Protein AF-A0A7Z9JF47-F1 (afdb_monomer)

Radius of gyration: 18.9 Å; Cα contacts (8 Å, |Δi|>4): 91; chains: 1; bounding box: 39×47×55 Å

Mean predicted aligned error: 9.76 Å

Solvent-accessible surfac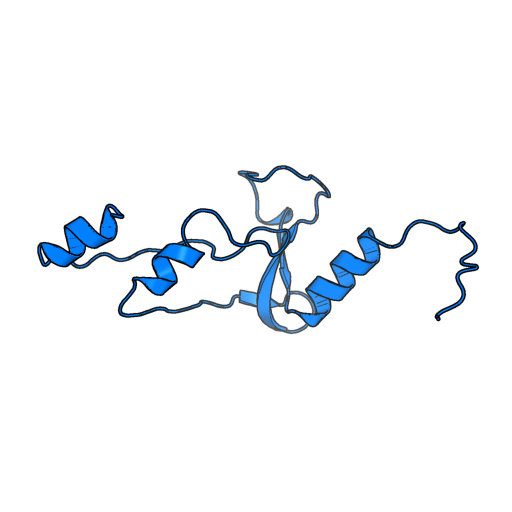e area (backbone atoms only — not comparable to full-atom values): 7005 Å² total; per-residue (Å²): 134,56,73,65,56,61,41,43,77,70,74,42,90,80,86,87,87,80,59,54,49,41,59,84,72,41,75,26,83,64,46,58,61,52,57,78,73,49,95,76,85,85,87,84,64,48,60,10,80,89,75,67,46,72,8,82,39,51,38,63,70,77,78,72,85,71,92,78,77,92,74,67,75,88,41,50,42,41,21,25,72,70,57,44,51,49,55,53,46,68,71,65,57,74,84,81,90,77,90,87,85,77,86,84,130

Structure (mmCIF, N/CA/C/O backbone):
data_AF-A0A7Z9JF47-F1
#
_entry.id   AF-A0A7Z9JF47-F1
#
loop_
_atom_site.group_PDB
_atom_site.id
_atom_site.type_symbol
_atom_site.label_atom_id
_atom_site.label_alt_id
_atom_site.label_comp_id
_atom_site.label_asym_id
_atom_site.label_entity_id
_atom_site.label_s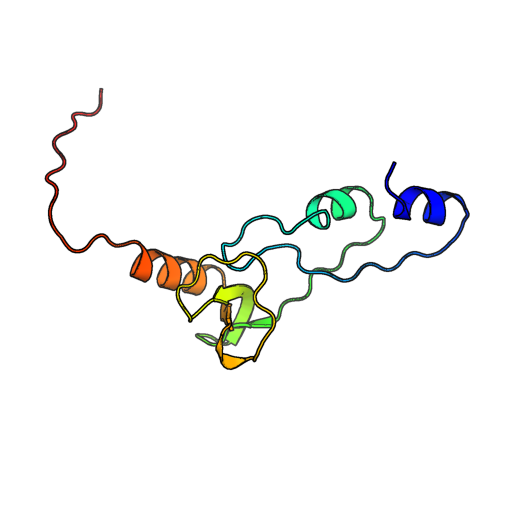eq_id
_atom_site.pdbx_PDB_ins_code
_atom_site.Cartn_x
_atom_site.Cartn_y
_atom_site.Cartn_z
_atom_site.occupancy
_atom_site.B_iso_or_equiv
_atom_site.auth_seq_id
_atom_site.auth_comp_id
_atom_site.auth_asym_id
_atom_site.auth_atom_id
_atom_site.pdbx_PDB_model_num
ATOM 1 N N . PRO A 1 1 ? -21.516 8.312 4.015 1.00 63.53 1 PRO A N 1
ATOM 2 C CA . PRO A 1 1 ? -20.824 7.761 5.203 1.00 63.53 1 PRO A CA 1
ATOM 3 C C . PRO A 1 1 ? -20.330 6.332 4.951 1.00 63.53 1 PRO A C 1
ATOM 5 O O . PRO A 1 1 ? -21.144 5.453 4.639 1.00 63.53 1 PRO A O 1
ATOM 8 N N . HIS A 1 2 ? -19.017 6.110 5.060 1.00 85.19 2 HIS A N 1
ATOM 9 C CA . HIS A 1 2 ? -18.427 4.790 4.857 1.00 85.19 2 HIS A CA 1
ATOM 10 C C . HIS A 1 2 ? -18.955 3.817 5.913 1.00 85.19 2 HIS A C 1
ATOM 12 O O . HIS A 1 2 ? -19.379 4.204 7.006 1.00 85.19 2 HIS A O 1
ATOM 18 N N . ILE A 1 3 ? -18.993 2.524 5.582 1.00 92.38 3 ILE A N 1
ATOM 19 C CA . ILE A 1 3 ? -19.414 1.514 6.560 1.00 92.38 3 ILE A CA 1
ATOM 20 C C . ILE A 1 3 ? -18.475 1.484 7.770 1.00 92.38 3 ILE A C 1
ATOM 22 O O . ILE A 1 3 ? -18.936 1.258 8.885 1.00 92.38 3 ILE A O 1
ATOM 26 N N . VAL A 1 4 ? -17.196 1.788 7.547 1.00 93.88 4 VAL A N 1
ATOM 27 C CA . VAL A 1 4 ? -16.170 1.833 8.589 1.00 93.88 4 VAL A CA 1
ATOM 28 C C . VAL A 1 4 ? -16.457 2.942 9.599 1.00 93.88 4 VAL A C 1
ATOM 30 O O . VAL A 1 4 ? -16.462 2.654 10.789 1.00 93.88 4 VAL A O 1
ATOM 33 N N . ASP A 1 5 ? -16.870 4.133 9.148 1.00 94.06 5 ASP A N 1
ATOM 34 C CA . ASP A 1 5 ? -17.241 5.243 10.037 1.00 94.06 5 ASP A CA 1
ATOM 35 C C . ASP A 1 5 ? -18.423 4.861 10.929 1.00 94.06 5 ASP A C 1
ATOM 37 O O . ASP A 1 5 ? -18.454 5.15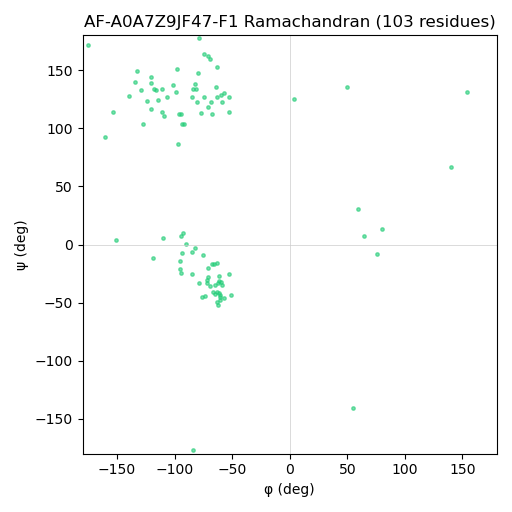4 12.121 1.00 94.06 5 ASP A O 1
ATOM 41 N N . ARG A 1 6 ? -19.422 4.168 10.366 1.00 95.88 6 ARG A N 1
ATOM 42 C CA . ARG A 1 6 ? -20.592 3.729 11.142 1.00 95.88 6 ARG A CA 1
ATOM 43 C C . ARG A 1 6 ? -20.223 2.721 12.225 1.00 95.88 6 ARG A C 1
ATOM 45 O O . ARG A 1 6 ? -20.876 2.708 13.264 1.00 95.88 6 ARG A O 1
ATOM 52 N N . LEU A 1 7 ? -19.245 1.856 11.967 1.00 96.00 7 LEU A N 1
ATOM 53 C CA . LEU A 1 7 ? -18.769 0.862 12.928 1.00 96.00 7 LEU A CA 1
ATOM 54 C C . LEU A 1 7 ? -17.882 1.513 13.996 1.00 96.00 7 LEU A C 1
ATOM 56 O O . LEU A 1 7 ? -18.113 1.286 15.183 1.00 96.00 7 LEU A O 1
ATOM 60 N N . ALA A 1 8 ? -16.959 2.385 13.591 1.00 95.31 8 ALA A N 1
ATOM 61 C CA . ALA A 1 8 ? -16.094 3.133 14.500 1.00 95.31 8 ALA A CA 1
ATOM 62 C C . ALA A 1 8 ? -16.912 4.018 15.456 1.00 95.31 8 ALA A C 1
ATOM 64 O O . ALA A 1 8 ? -16.738 3.943 16.670 1.00 95.31 8 ALA A O 1
ATOM 65 N N . ASN A 1 9 ? -17.919 4.736 14.942 1.00 95.88 9 ASN A N 1
ATOM 66 C CA . ASN A 1 9 ? -18.839 5.547 15.754 1.00 95.88 9 ASN A CA 1
ATOM 67 C C . ASN A 1 9 ? -19.681 4.726 16.748 1.00 95.88 9 ASN A C 1
ATOM 69 O O . ASN A 1 9 ? -20.277 5.290 17.663 1.00 95.88 9 ASN A O 1
ATOM 73 N N . ARG A 1 10 ? -19.758 3.399 16.583 1.00 97.31 10 ARG A N 1
ATOM 74 C CA . ARG A 1 10 ? -20.406 2.474 17.530 1.00 97.31 10 ARG A CA 1
ATOM 75 C C . ARG A 1 10 ? -19.421 1.859 18.533 1.00 97.31 10 ARG A C 1
ATOM 77 O O . ARG A 1 10 ? -19.807 0.957 19.269 1.00 97.31 10 ARG A O 1
ATOM 84 N N . GLY A 1 11 ? -18.171 2.320 18.557 1.00 96.38 11 GLY A N 1
ATOM 85 C CA . GLY A 1 11 ? -17.116 1.813 19.435 1.00 96.38 11 GLY A CA 1
ATOM 86 C C . GLY A 1 11 ? -16.451 0.523 18.948 1.00 96.38 11 GLY A C 1
ATOM 87 O O . GLY A 1 11 ? -15.743 -0.119 19.719 1.00 96.38 11 GLY A O 1
ATOM 88 N N . VAL A 1 12 ? -16.669 0.114 17.692 1.00 97.69 12 VAL A N 1
ATOM 89 C CA . VAL A 1 12 ? -16.010 -1.067 17.116 1.00 97.69 12 VAL A CA 1
ATOM 90 C C . VAL A 1 12 ? -14.643 -0.671 16.568 1.00 97.69 12 VAL A C 1
ATOM 92 O O . VAL A 1 12 ? -14.547 0.219 15.727 1.00 97.69 12 VAL A O 1
ATOM 95 N N . THR A 1 13 ? -13.587 -1.372 16.981 1.00 96.69 13 THR A N 1
ATOM 96 C CA . THR A 1 13 ? -12.264 -1.235 16.359 1.00 96.69 13 THR A CA 1
ATOM 97 C C . THR A 1 13 ? -12.278 -1.858 14.964 1.00 96.69 13 THR A C 1
ATOM 99 O O . THR A 1 13 ? -12.494 -3.061 14.816 1.00 96.69 13 THR A O 1
ATOM 102 N N . VAL A 1 14 ? -12.036 -1.044 13.937 1.00 95.81 14 VAL A N 1
ATOM 103 C CA . VAL A 1 14 ? -11.982 -1.476 12.535 1.00 95.81 14 VAL A CA 1
ATOM 104 C C . VAL A 1 14 ? -10.530 -1.479 12.068 1.00 95.81 14 VAL A C 1
ATOM 106 O O . VAL A 1 14 ? -9.838 -0.475 12.191 1.00 95.81 14 VAL A O 1
ATOM 109 N N . ILE A 1 15 ? -10.070 -2.601 11.511 1.00 95.31 15 ILE A N 1
ATOM 110 C CA . ILE A 1 15 ? -8.733 -2.727 10.918 1.00 95.31 15 ILE A CA 1
ATOM 111 C C . ILE A 1 15 ? -8.902 -2.964 9.420 1.00 95.31 15 ILE A C 1
ATOM 113 O O . ILE A 1 15 ? -9.589 -3.899 9.008 1.00 95.31 15 ILE A O 1
ATOM 117 N N . LEU A 1 16 ? -8.274 -2.113 8.609 1.00 93.25 16 LEU A N 1
ATOM 118 C CA . LEU A 1 16 ? -8.300 -2.195 7.152 1.00 93.25 16 LEU A CA 1
ATOM 119 C C . LEU A 1 16 ? -6.918 -2.584 6.630 1.00 93.25 16 LEU A C 1
ATOM 121 O O . LEU A 1 16 ? -5.910 -2.011 7.036 1.00 93.25 16 LEU A O 1
ATOM 125 N N . ALA A 1 17 ? -6.884 -3.534 5.700 1.00 93.50 17 ALA A N 1
ATOM 126 C CA . ALA A 1 17 ? -5.690 -3.898 4.951 1.00 93.50 17 ALA A CA 1
ATOM 127 C C . ALA A 1 17 ? -6.029 -3.898 3.460 1.00 93.50 17 ALA A C 1
ATOM 129 O O . ALA A 1 17 ? -7.056 -4.436 3.048 1.00 93.50 17 ALA A O 1
ATOM 130 N N . GLY A 1 18 ? -5.174 -3.282 2.653 1.00 91.44 18 GLY A N 1
ATOM 131 C CA . GLY A 1 18 ? -5.392 -3.160 1.220 1.00 91.44 18 GLY A CA 1
ATOM 132 C C . GLY A 1 18 ? -4.212 -2.506 0.518 1.00 91.44 18 GLY A C 1
ATOM 133 O O . GLY A 1 18 ? -3.280 -2.023 1.161 1.00 91.44 18 GLY A O 1
ATOM 134 N N . LEU A 1 19 ? -4.265 -2.509 -0.811 1.00 91.12 19 LEU A N 1
ATOM 135 C CA . LEU A 1 19 ? -3.326 -1.776 -1.650 1.00 91.12 19 LEU A CA 1
ATOM 136 C C . LEU A 1 19 ? -3.759 -0.313 -1.722 1.00 91.12 19 LEU A C 1
ATOM 138 O O . LEU A 1 19 ? -4.934 -0.027 -1.939 1.00 91.12 19 LEU A O 1
ATOM 142 N N . ASP A 1 20 ? -2.817 0.609 -1.557 1.00 92.00 20 ASP A N 1
ATOM 143 C CA . ASP A 1 20 ? -3.058 2.040 -1.735 1.00 92.00 20 ASP A CA 1
ATOM 144 C C . ASP A 1 20 ? -2.934 2.469 -3.205 1.00 92.00 20 ASP A C 1
ATOM 146 O O . ASP A 1 20 ? -3.562 3.444 -3.621 1.00 92.00 20 ASP A O 1
ATOM 150 N N . MET A 1 21 ? -2.168 1.721 -4.007 1.00 91.62 21 MET A N 1
ATOM 151 C CA . MET A 1 21 ? -1.963 1.962 -5.436 1.00 91.62 21 MET A CA 1
ATOM 152 C C . MET A 1 21 ? -2.121 0.691 -6.285 1.00 91.62 21 MET A C 1
ATOM 154 O O . MET A 1 21 ? -1.799 -0.411 -5.840 1.00 91.62 21 MET A O 1
ATOM 158 N N . ASP A 1 22 ? -2.584 0.859 -7.526 1.00 89.12 22 ASP A N 1
ATOM 159 C CA . ASP A 1 22 ? -2.591 -0.170 -8.569 1.00 89.12 22 ASP A CA 1
ATOM 160 C C . ASP A 1 22 ? -1.198 -0.335 -9.216 1.00 89.12 22 ASP A C 1
ATOM 162 O O . ASP A 1 22 ? -0.243 0.386 -8.907 1.00 89.12 22 ASP A O 1
ATOM 166 N N . SER A 1 23 ? -1.069 -1.277 -10.156 1.00 86.06 23 SER A N 1
ATOM 167 C CA . SER A 1 23 ? 0.197 -1.530 -10.864 1.00 86.06 23 SER A CA 1
ATOM 168 C C . SER A 1 23 ? 0.674 -0.381 -11.753 1.00 86.06 23 SER A C 1
ATOM 170 O O . SER A 1 23 ? 1.847 -0.327 -12.123 1.00 86.06 23 SER A O 1
ATOM 172 N N . SER A 1 24 ? -0.227 0.548 -12.077 1.00 85.56 24 SER A N 1
ATOM 173 C CA . SER A 1 24 ? 0.041 1.776 -12.822 1.00 85.56 24 SER A CA 1
ATOM 174 C C . SER A 1 24 ? 0.341 2.965 -11.900 1.00 85.56 24 SER A C 1
ATOM 176 O O . SER A 1 24 ? 0.457 4.094 -12.382 1.00 85.56 24 SER A O 1
ATOM 178 N N . ALA A 1 25 ? 0.526 2.728 -10.595 1.00 88.44 25 ALA A N 1
ATOM 179 C CA . ALA A 1 25 ? 0.743 3.744 -9.566 1.00 88.44 25 ALA A CA 1
ATOM 180 C C . ALA A 1 25 ? -0.404 4.760 -9.444 1.00 88.44 25 ALA A C 1
ATOM 182 O O . ALA A 1 25 ? -0.179 5.922 -9.096 1.00 88.44 25 ALA A O 1
ATOM 183 N N . ARG A 1 26 ? -1.635 4.334 -9.737 1.00 89.56 26 ARG A N 1
ATOM 184 C CA . ARG A 1 26 ? -2.847 5.123 -9.502 1.00 89.56 26 ARG A CA 1
ATOM 185 C C . ARG A 1 26 ? -3.503 4.692 -8.193 1.00 89.56 26 ARG A C 1
ATOM 187 O O . ARG A 1 26 ? -3.370 3.529 -7.823 1.00 89.56 26 ARG A O 1
ATOM 194 N N . PRO A 1 27 ? -4.222 5.587 -7.502 1.00 92.19 27 PRO A N 1
ATOM 195 C CA . PRO A 1 27 ? -4.895 5.243 -6.254 1.00 92.19 27 PRO A CA 1
ATOM 196 C C . PRO A 1 27 ? -5.866 4.060 -6.442 1.00 92.19 27 PRO A C 1
ATOM 198 O O . PRO A 1 27 ? -6.655 4.055 -7.389 1.00 92.19 27 PRO A O 1
ATOM 201 N N . PHE A 1 28 ? -5.791 3.044 -5.576 1.00 91.00 28 PHE A N 1
ATOM 202 C CA . PHE A 1 28 ? -6.565 1.807 -5.738 1.00 91.00 28 PHE A CA 1
ATOM 203 C C . PHE A 1 28 ? -7.881 1.832 -4.954 1.00 91.00 28 PHE A C 1
ATOM 205 O O . PHE A 1 28 ? -7.905 1.765 -3.723 1.00 91.00 28 PHE A O 1
ATOM 212 N N . GLY A 1 29 ? -8.996 1.870 -5.687 1.00 89.44 29 GLY A N 1
ATOM 213 C CA . GLY A 1 29 ? -10.335 1.777 -5.109 1.00 89.44 29 GLY A CA 1
ATOM 214 C C . GLY A 1 29 ? -10.586 2.831 -4.015 1.00 89.44 29 GLY A C 1
ATOM 215 O O . GLY A 1 29 ? -10.159 3.974 -4.167 1.00 89.44 29 GLY A O 1
ATOM 216 N N . PRO A 1 30 ? -11.277 2.473 -2.915 1.00 92.06 30 PRO A N 1
ATOM 217 C CA . PRO A 1 30 ? -11.607 3.411 -1.841 1.00 92.06 30 PRO A CA 1
ATOM 218 C C . PRO A 1 30 ? -10.494 3.581 -0.795 1.00 92.06 30 PRO A C 1
ATOM 220 O O . PRO A 1 30 ? -10.628 4.415 0.092 1.00 92.06 30 PRO A O 1
ATOM 223 N N . VAL A 1 31 ? -9.407 2.799 -0.846 1.00 92.94 31 VAL A N 1
ATOM 224 C CA . VAL A 1 31 ? -8.362 2.802 0.200 1.00 92.94 31 VAL A CA 1
ATOM 225 C C . VAL A 1 31 ? -7.746 4.192 0.435 1.00 92.94 31 VAL A C 1
ATOM 227 O O . VAL A 1 31 ? -7.660 4.590 1.594 1.00 92.94 31 VAL A O 1
ATOM 230 N N . PRO A 1 32 ? -7.367 4.967 -0.602 1.00 92.88 32 PRO A N 1
ATOM 231 C CA . PRO A 1 32 ? -6.808 6.311 -0.427 1.00 92.88 32 PRO A CA 1
ATOM 232 C C . PRO A 1 32 ? -7.743 7.277 0.308 1.00 92.88 32 PRO A C 1
ATOM 234 O O . PRO A 1 32 ? -7.278 8.118 1.066 1.00 92.88 32 PRO A O 1
ATOM 237 N N . ASP A 1 33 ? -9.049 7.147 0.086 1.00 93.12 33 ASP A N 1
ATOM 238 C CA . ASP A 1 33 ? -10.075 7.964 0.733 1.00 93.12 33 ASP A CA 1
ATOM 239 C C . ASP A 1 33 ? -10.243 7.553 2.204 1.00 93.12 33 ASP A C 1
ATOM 241 O O . ASP A 1 33 ? -10.189 8.382 3.108 1.00 93.12 33 ASP A O 1
ATOM 245 N N . LEU A 1 34 ? -10.287 6.243 2.476 1.00 93.19 34 LEU A N 1
ATOM 246 C CA . LEU A 1 34 ? -10.370 5.696 3.837 1.00 93.19 34 LEU A CA 1
ATOM 247 C C . LEU A 1 34 ? -9.165 6.075 4.714 1.00 93.19 34 LEU A C 1
ATOM 249 O O . LEU A 1 34 ? -9.305 6.182 5.930 1.00 93.19 34 LEU A O 1
ATOM 253 N N . VAL A 1 35 ? -7.995 6.320 4.115 1.00 92.62 35 VAL A N 1
ATOM 254 C CA . VAL A 1 35 ? -6.803 6.822 4.821 1.00 92.62 35 VAL A CA 1
ATOM 255 C C . VAL A 1 35 ? -7.045 8.202 5.443 1.00 92.62 35 VAL A C 1
ATOM 257 O O . VAL A 1 35 ? -6.517 8.467 6.518 1.00 92.62 35 VAL A O 1
ATOM 260 N N . CYS A 1 36 ? -7.862 9.063 4.829 1.00 92.31 36 CYS A N 1
ATOM 261 C CA . CYS A 1 36 ? -8.211 10.372 5.394 1.00 92.31 36 CYS A CA 1
ATOM 262 C C . CYS A 1 36 ? -9.144 10.276 6.610 1.00 92.31 36 CYS A C 1
ATOM 264 O O . CYS A 1 36 ? -9.215 11.219 7.396 1.00 92.31 36 CYS A O 1
ATOM 266 N N . HIS A 1 37 ? -9.845 9.152 6.763 1.00 92.75 37 HIS A N 1
ATOM 267 C CA . HIS A 1 37 ? -10.765 8.894 7.869 1.00 92.75 37 HIS A CA 1
ATOM 268 C C . HIS A 1 37 ? -10.127 8.112 9.026 1.00 92.75 37 HIS A C 1
ATOM 270 O O . HIS A 1 37 ? -10.711 8.050 10.101 1.00 92.75 37 HIS A O 1
ATOM 276 N N . ALA A 1 38 ? -8.959 7.498 8.821 1.00 94.75 38 ALA A N 1
ATOM 277 C CA . ALA A 1 38 ? -8.346 6.596 9.791 1.00 94.75 38 ALA A CA 1
ATOM 278 C C . ALA A 1 38 ? -7.571 7.336 10.895 1.00 94.75 38 ALA A C 1
ATOM 280 O O . ALA A 1 38 ? -6.774 8.230 10.618 1.00 94.75 38 ALA A O 1
ATOM 281 N N . GLU A 1 39 ? -7.709 6.886 12.145 1.00 95.56 39 GLU A N 1
ATOM 282 C CA . GLU A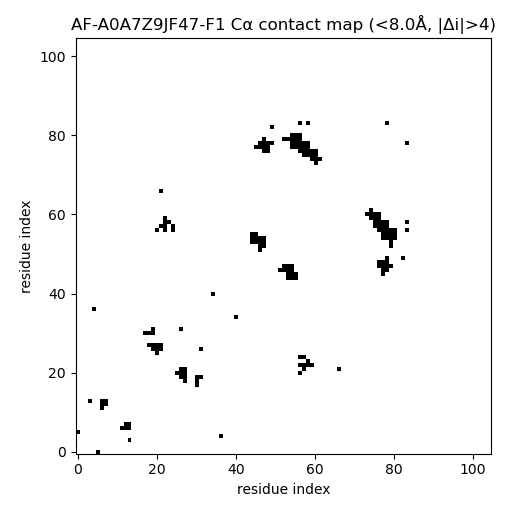 1 39 ? -6.930 7.402 13.279 1.00 95.56 39 GLU A CA 1
ATOM 283 C C . GLU A 1 39 ? -5.454 6.974 13.238 1.00 95.56 39 GLU A C 1
ATOM 285 O O . GLU A 1 39 ? -4.584 7.670 13.762 1.00 95.56 39 GLU A O 1
ATOM 290 N N . LEU A 1 40 ? -5.160 5.820 12.627 1.00 95.81 40 LEU A N 1
ATOM 291 C CA . LEU A 1 40 ? -3.806 5.293 12.476 1.00 95.81 40 LEU A CA 1
ATOM 292 C C . LEU A 1 40 ? -3.614 4.683 11.088 1.00 95.81 40 LEU A C 1
ATOM 294 O O . LEU A 1 40 ? -4.346 3.784 10.678 1.00 95.81 40 LEU A O 1
ATOM 298 N N . VAL A 1 41 ? -2.560 5.120 10.400 1.00 96.50 41 VAL A N 1
ATOM 299 C CA . VAL A 1 41 ? -2.203 4.646 9.060 1.00 96.50 41 VAL A CA 1
ATOM 300 C C . VAL A 1 41 ? -0.777 4.115 9.083 1.00 96.50 41 VAL A C 1
ATOM 302 O O . VAL A 1 41 ? 0.159 4.830 9.432 1.00 96.50 41 VAL A O 1
ATOM 305 N N . THR A 1 42 ? -0.599 2.856 8.681 1.00 95.62 42 THR A N 1
ATOM 306 C CA . THR A 1 42 ? 0.724 2.238 8.517 1.00 95.62 42 THR A CA 1
ATOM 307 C C . THR A 1 42 ? 0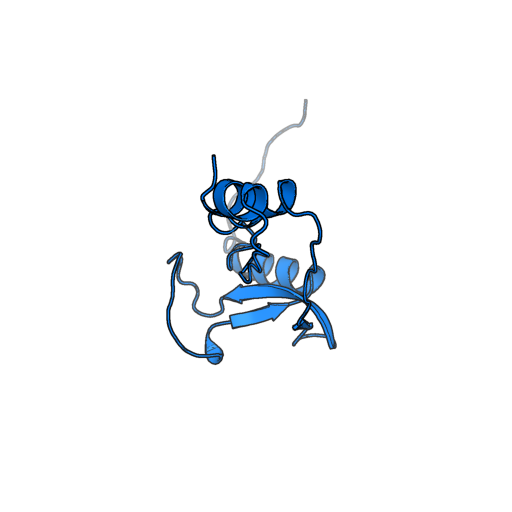.896 1.780 7.077 1.00 95.62 42 THR A C 1
ATOM 309 O O . THR A 1 42 ? 0.179 0.897 6.613 1.00 95.62 42 THR A O 1
ATOM 312 N N . LYS A 1 43 ? 1.870 2.361 6.368 1.00 93.94 43 LYS A N 1
ATOM 313 C CA . LYS A 1 43 ? 2.219 1.953 5.003 1.00 93.94 43 LYS A CA 1
ATOM 314 C C . LYS A 1 43 ? 3.394 0.980 5.023 1.00 93.94 43 LYS A C 1
ATOM 316 O O . LYS A 1 43 ? 4.520 1.352 5.360 1.00 93.94 43 LYS A O 1
ATOM 321 N N . LEU A 1 44 ? 3.124 -0.265 4.648 1.00 93.94 44 LEU A N 1
ATOM 322 C CA . LEU A 1 44 ? 4.140 -1.306 4.547 1.00 93.94 44 LEU A CA 1
ATOM 323 C C . LEU A 1 44 ? 4.925 -1.168 3.240 1.00 93.94 44 LEU A C 1
ATOM 325 O O . LEU A 1 44 ? 4.394 -0.734 2.219 1.00 93.94 44 LEU A O 1
ATOM 329 N N . HIS A 1 45 ? 6.203 -1.532 3.291 1.00 93.81 45 HIS A N 1
ATOM 330 C CA 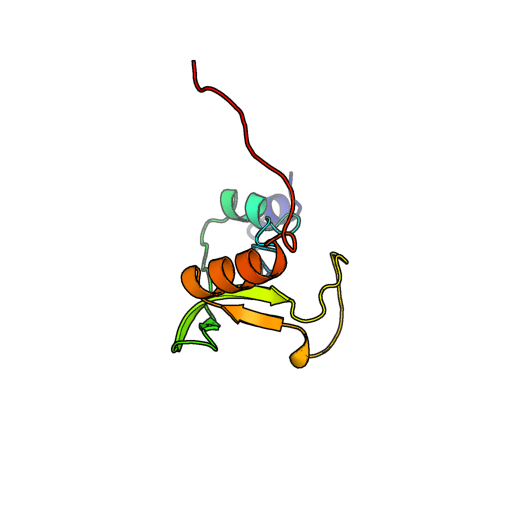. HIS A 1 45 ? 7.109 -1.490 2.150 1.00 93.81 45 HIS A CA 1
ATOM 331 C C . HIS A 1 45 ? 7.649 -2.890 1.889 1.00 93.81 45 HIS A C 1
ATOM 333 O O . HIS A 1 45 ? 8.000 -3.606 2.826 1.00 93.81 45 HIS A O 1
ATOM 339 N N . ALA A 1 46 ? 7.740 -3.255 0.615 1.00 94.19 46 ALA A N 1
ATOM 340 C CA . ALA A 1 46 ? 8.458 -4.450 0.193 1.00 94.19 46 ALA A CA 1
ATOM 341 C C . ALA A 1 46 ? 9.959 -4.142 0.038 1.00 94.19 46 ALA A C 1
ATOM 343 O O . ALA A 1 46 ? 10.414 -3.023 0.285 1.00 94.19 46 ALA A O 1
ATOM 344 N N . VAL A 1 47 ? 10.735 -5.125 -0.410 1.00 95.81 47 VAL A N 1
ATOM 345 C CA . VAL A 1 47 ? 12.141 -4.944 -0.790 1.00 95.81 47 VAL A CA 1
ATOM 346 C C . VAL A 1 47 ? 12.218 -4.809 -2.306 1.00 95.81 47 VAL A C 1
ATOM 348 O O . VAL A 1 47 ? 11.621 -5.601 -3.027 1.00 95.81 47 VAL A O 1
ATOM 351 N N . CYS A 1 48 ? 12.926 -3.795 -2.802 1.00 96.00 48 CYS A N 1
ATOM 352 C CA . CYS A 1 48 ? 13.086 -3.585 -4.234 1.00 96.00 48 CYS A CA 1
ATOM 353 C C . CYS A 1 48 ? 13.943 -4.687 -4.845 1.00 96.00 48 CYS A C 1
ATOM 355 O O . CYS A 1 48 ? 15.111 -4.825 -4.487 1.00 96.00 48 CYS A O 1
ATOM 357 N N . GLU A 1 49 ? 13.396 -5.388 -5.831 1.00 94.62 49 GLU A N 1
ATOM 358 C CA . GLU A 1 49 ? 14.071 -6.512 -6.492 1.00 94.62 49 GLU A CA 1
ATOM 359 C C . GLU A 1 49 ? 15.300 -6.094 -7.317 1.00 94.62 49 GLU A C 1
ATOM 361 O O . GLU A 1 49 ? 16.155 -6.919 -7.608 1.00 94.62 49 GLU A O 1
ATOM 366 N N . GLU A 1 50 ? 15.432 -4.805 -7.645 1.00 94.31 50 GLU A N 1
ATOM 367 C CA . GLU A 1 50 ? 16.552 -4.271 -8.436 1.00 94.31 50 GLU A CA 1
ATOM 368 C C . GLU A 1 50 ? 17.703 -3.727 -7.569 1.00 94.31 50 GLU A C 1
ATOM 370 O O . GLU A 1 50 ? 18.832 -3.605 -8.038 1.00 94.31 50 GLU A O 1
ATOM 375 N N . CYS A 1 51 ? 17.447 -3.322 -6.316 1.00 95.50 51 CYS A N 1
ATOM 376 C CA . CYS A 1 51 ? 18.487 -2.675 -5.498 1.00 95.50 51 CYS A CA 1
ATOM 377 C C . CYS A 1 51 ? 18.388 -2.852 -3.981 1.00 95.50 51 CYS A C 1
ATOM 379 O O . CYS A 1 51 ? 19.139 -2.199 -3.263 1.00 95.50 51 CYS A O 1
ATOM 381 N N . GLY A 1 52 ? 17.437 -3.631 -3.466 1.00 95.06 52 GLY A N 1
ATOM 382 C CA . GLY A 1 52 ? 17.298 -3.909 -2.031 1.00 95.06 52 GLY A CA 1
ATOM 383 C C . GLY A 1 52 ? 16.712 -2.779 -1.170 1.00 95.06 52 GLY A C 1
ATOM 384 O O . GLY A 1 52 ? 16.399 -3.002 -0.006 1.00 95.06 52 GLY A O 1
ATOM 385 N N . ASN A 1 53 ? 16.512 -1.576 -1.716 1.00 95.88 53 ASN A N 1
ATOM 386 C CA . ASN A 1 53 ? 15.877 -0.464 -0.992 1.00 95.88 53 ASN A CA 1
ATOM 387 C C . ASN A 1 53 ? 14.373 -0.710 -0.774 1.00 95.88 53 ASN A C 1
ATOM 389 O O . ASN A 1 53 ? 13.781 -1.481 -1.528 1.00 95.88 53 ASN A O 1
ATOM 393 N N . PRO A 1 54 ? 13.711 -0.001 0.160 1.00 96.25 54 PRO A N 1
ATOM 394 C CA . PRO A 1 54 ? 12.262 -0.083 0.318 1.00 96.25 54 PRO A CA 1
ATOM 395 C C . PRO A 1 54 ? 11.509 0.158 -1.003 1.00 96.25 54 PRO A C 1
ATOM 397 O O . PRO A 1 54 ? 11.719 1.160 -1.697 1.00 96.25 54 PRO A O 1
ATOM 400 N N . ALA A 1 55 ? 10.632 -0.778 -1.353 1.00 95.75 55 ALA A N 1
ATOM 401 C CA . ALA A 1 55 ? 9.788 -0.748 -2.537 1.00 95.75 55 ALA A CA 1
ATOM 402 C C . ALA A 1 55 ? 8.365 -0.315 -2.186 1.00 95.75 55 ALA A C 1
ATOM 404 O O . ALA A 1 55 ? 7.785 -0.765 -1.197 1.00 95.75 55 ALA A O 1
ATOM 405 N N . GLN A 1 56 ? 7.816 0.555 -3.033 1.00 93.75 56 GLN A N 1
ATOM 406 C CA . GLN A 1 56 ? 6.461 1.098 -2.901 1.00 93.75 56 GLN A CA 1
ATOM 407 C C . GLN A 1 56 ? 5.557 0.759 -4.085 1.00 93.75 56 GLN A C 1
ATOM 409 O O . GLN A 1 56 ? 4.362 1.018 -4.013 1.00 93.75 56 GLN A O 1
ATOM 414 N N . TYR A 1 57 ? 6.111 0.240 -5.180 1.00 93.19 57 TYR A N 1
ATOM 415 C CA . TYR A 1 57 ? 5.379 0.036 -6.422 1.00 93.19 57 TYR A CA 1
ATOM 416 C C . TYR A 1 57 ? 5.347 -1.444 -6.774 1.00 93.19 57 TYR A C 1
ATOM 418 O O . TYR A 1 57 ? 6.389 -2.101 -6.761 1.00 93.19 57 TYR A O 1
ATOM 426 N N . SER A 1 58 ? 4.166 -1.932 -7.138 1.00 90.81 58 SER A N 1
ATOM 427 C CA . SER A 1 58 ? 3.955 -3.274 -7.682 1.00 90.81 58 SER A CA 1
ATOM 428 C C . SER A 1 58 ? 3.912 -3.184 -9.203 1.00 90.81 58 SER A C 1
ATOM 430 O O . SER A 1 58 ? 2.856 -3.004 -9.800 1.00 90.81 58 SER A O 1
ATOM 432 N N . TYR A 1 59 ? 5.072 -3.244 -9.843 1.00 89.12 59 TYR A N 1
ATOM 433 C CA . TYR A 1 59 ? 5.183 -3.135 -11.293 1.00 89.12 59 TYR A CA 1
ATOM 434 C C . TYR A 1 59 ? 4.717 -4.419 -11.971 1.00 89.12 59 TYR A C 1
ATOM 436 O O . TYR A 1 59 ? 5.225 -5.490 -11.654 1.00 89.12 59 TYR A O 1
ATOM 444 N N . ARG A 1 60 ? 3.790 -4.324 -12.924 1.00 86.88 60 ARG A N 1
ATOM 445 C CA . ARG A 1 60 ? 3.314 -5.487 -13.679 1.00 86.88 60 ARG A CA 1
ATOM 446 C C . ARG A 1 60 ? 4.231 -5.804 -14.864 1.00 86.88 60 ARG A C 1
ATOM 448 O O . ARG A 1 60 ? 4.592 -4.906 -15.617 1.00 86.88 60 ARG A O 1
ATOM 455 N N . THR A 1 61 ? 4.588 -7.076 -15.037 1.00 81.38 61 THR A N 1
ATOM 456 C CA . THR A 1 61 ? 5.539 -7.540 -16.067 1.00 81.38 61 THR A CA 1
ATOM 457 C C . THR A 1 61 ? 4.879 -8.025 -17.361 1.00 81.38 61 THR A C 1
ATOM 459 O O . THR A 1 61 ? 5.537 -8.031 -18.398 1.00 81.38 61 THR A O 1
ATOM 462 N N . ASP A 1 62 ? 3.598 -8.403 -17.327 1.00 76.06 62 ASP A N 1
ATOM 463 C CA . ASP A 1 62 ? 2.893 -9.045 -18.451 1.00 76.06 62 ASP A CA 1
ATOM 464 C C . ASP A 1 62 ? 2.363 -8.079 -19.531 1.00 76.06 62 ASP A C 1
ATOM 466 O O . ASP A 1 62 ? 1.813 -8.523 -20.537 1.00 76.06 62 ASP A O 1
ATOM 470 N N . GLY A 1 63 ? 2.522 -6.764 -19.343 1.00 66.12 63 GLY A N 1
ATOM 471 C CA . GLY A 1 63 ? 2.078 -5.743 -20.297 1.00 66.12 63 GLY A CA 1
ATOM 472 C C . GLY A 1 63 ? 0.559 -5.662 -20.500 1.00 66.12 63 GLY A C 1
ATOM 473 O O . GLY A 1 63 ? 0.111 -4.923 -21.373 1.00 66.12 63 GLY A O 1
ATOM 474 N N . SER A 1 64 ? -0.238 -6.396 -19.718 1.00 68.00 64 SER A N 1
ATOM 475 C CA . SER A 1 64 ? -1.695 -6.267 -19.741 1.00 68.00 64 SER A CA 1
ATOM 476 C C . SER A 1 64 ? -2.126 -4.917 -19.153 1.00 68.00 64 SER A C 1
ATOM 478 O O . SER A 1 64 ? -1.376 -4.304 -18.390 1.00 68.00 64 SER A O 1
ATOM 480 N N . ASP A 1 65 ? -3.341 -4.461 -19.477 1.00 64.25 65 ASP A N 1
ATOM 481 C CA . ASP A 1 65 ? -3.969 -3.241 -18.929 1.00 64.25 65 ASP A CA 1
ATOM 482 C C . ASP A 1 65 ? -5.156 -3.544 -17.991 1.00 64.25 65 ASP A C 1
ATOM 484 O O . ASP A 1 65 ? -5.816 -2.637 -17.484 1.00 64.25 65 ASP A O 1
ATOM 488 N N . GLU A 1 66 ? -5.416 -4.820 -17.685 1.00 67.25 66 GLU A N 1
ATOM 489 C CA . GLU A 1 66 ? -6.523 -5.211 -16.803 1.00 67.25 66 GLU A CA 1
ATOM 490 C C . GLU A 1 66 ? -6.322 -4.680 -15.376 1.00 67.25 66 GLU A C 1
ATOM 492 O O . GLU A 1 66 ? -5.229 -4.763 -14.822 1.00 67.25 66 GLU A O 1
ATOM 497 N N . LEU A 1 67 ? -7.363 -4.128 -14.750 1.00 61.34 67 LEU A N 1
ATOM 498 C CA . LEU A 1 67 ? -7.257 -3.549 -13.402 1.00 61.34 67 LEU A CA 1
ATOM 499 C C . LEU A 1 67 ? -7.104 -4.622 -12.309 1.00 61.34 67 LEU A C 1
ATOM 501 O O . LEU A 1 67 ? -6.489 -4.375 -11.273 1.00 61.34 67 LEU A O 1
ATOM 505 N N . ILE A 1 68 ? -7.676 -5.806 -12.537 1.00 62.72 68 ILE A N 1
ATOM 506 C CA . ILE A 1 68 ? -7.695 -6.921 -11.590 1.00 62.72 68 ILE A CA 1
ATOM 507 C C . ILE A 1 68 ? -7.172 -8.153 -12.321 1.00 62.72 68 ILE A C 1
ATOM 509 O O . ILE A 1 68 ? -7.896 -8.757 -13.104 1.00 62.72 68 ILE A O 1
ATOM 513 N N . ALA A 1 69 ? -5.930 -8.535 -12.041 1.00 63.62 69 ALA A N 1
ATOM 514 C CA . ALA A 1 69 ? -5.383 -9.819 -12.457 1.00 63.62 69 ALA A CA 1
ATOM 515 C C . ALA A 1 69 ? -5.185 -10.684 -11.208 1.00 63.62 69 ALA A C 1
ATOM 517 O O . ALA A 1 69 ? -4.391 -10.358 -10.326 1.00 63.62 69 ALA A O 1
ATOM 518 N N . ILE A 1 70 ? -5.948 -11.772 -11.108 1.00 63.84 70 ILE A N 1
ATOM 519 C CA . ILE A 1 70 ? -5.834 -12.743 -10.015 1.00 63.84 70 ILE A CA 1
ATOM 520 C C . ILE A 1 70 ? -4.891 -13.850 -10.493 1.00 63.84 70 ILE A C 1
ATOM 522 O O . ILE A 1 70 ? -5.288 -14.681 -11.304 1.00 63.84 70 ILE A O 1
ATOM 526 N N . GLY A 1 71 ? -3.642 -13.863 -10.022 1.00 61.53 71 GLY A N 1
ATOM 527 C CA . GLY A 1 71 ? -2.709 -14.953 -10.327 1.00 61.53 71 GLY A CA 1
ATOM 528 C C . GLY A 1 71 ? -1.224 -14.584 -10.281 1.00 61.53 71 GLY A C 1
ATOM 529 O O . GLY A 1 71 ? -0.814 -13.605 -10.892 1.00 61.53 71 GLY A O 1
ATOM 530 N N . GLU A 1 72 ? -0.483 -15.441 -9.566 1.00 55.06 72 GLU A N 1
ATOM 531 C CA . GLU A 1 72 ? 0.969 -15.713 -9.500 1.00 55.06 72 GLU A CA 1
ATOM 532 C C . GLU A 1 72 ? 1.984 -14.563 -9.324 1.00 55.06 72 GLU A C 1
ATOM 534 O O . GLU A 1 72 ? 1.962 -13.529 -9.987 1.00 55.06 72 GLU A O 1
ATOM 539 N N . LYS A 1 73 ? 2.952 -14.813 -8.423 1.00 57.06 73 LYS A N 1
ATOM 540 C CA . LYS A 1 73 ? 4.075 -13.922 -8.069 1.00 57.06 73 LYS A CA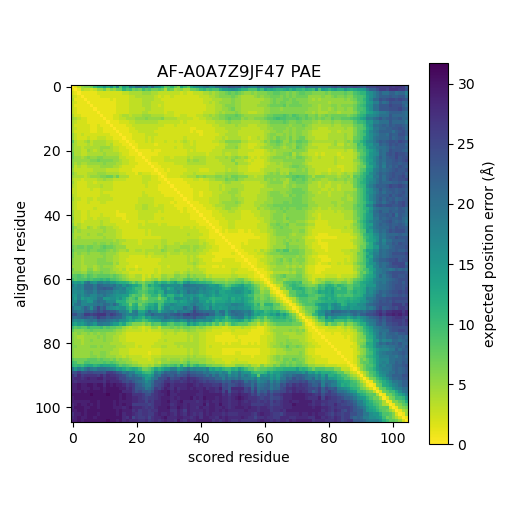 1
ATOM 541 C C . LYS A 1 73 ? 4.884 -13.453 -9.281 1.00 57.06 73 LYS A C 1
ATOM 543 O O . LYS A 1 73 ? 5.460 -12.375 -9.237 1.00 57.06 73 LYS A O 1
ATOM 548 N N . ASP A 1 74 ? 4.879 -14.221 -10.364 1.00 66.38 74 ASP A N 1
ATOM 549 C CA . ASP A 1 74 ? 5.730 -13.986 -11.532 1.00 66.38 74 ASP A CA 1
ATOM 550 C C . ASP A 1 74 ? 5.251 -12.817 -12.414 1.00 66.38 74 ASP A C 1
ATOM 552 O O . ASP A 1 74 ? 5.963 -12.373 -13.320 1.00 66.38 74 ASP A O 1
ATOM 556 N N . ARG A 1 75 ? 4.054 -12.276 -12.141 1.00 75.81 75 ARG A N 1
ATOM 557 C CA . ARG A 1 75 ? 3.466 -11.160 -12.901 1.00 75.81 75 ARG A CA 1
ATOM 558 C C . ARG A 1 75 ? 3.747 -9.782 -12.310 1.00 75.81 75 ARG A C 1
ATOM 560 O O . ARG A 1 75 ? 3.422 -8.776 -12.946 1.00 75.81 75 ARG A O 1
ATOM 567 N N . TYR A 1 76 ? 4.352 -9.712 -11.124 1.00 85.25 76 TYR A N 1
ATOM 568 C CA . TYR A 1 76 ? 4.608 -8.452 -10.430 1.00 85.25 76 TYR A CA 1
ATOM 569 C C . TYR A 1 76 ? 6.022 -8.381 -9.864 1.00 85.25 76 TYR A C 1
ATOM 571 O O . TYR A 1 76 ? 6.515 -9.342 -9.290 1.00 85.25 76 TYR A O 1
ATOM 579 N N . LYS A 1 77 ? 6.637 -7.203 -9.973 1.00 90.38 77 LYS A N 1
ATOM 580 C CA . LYS A 1 77 ? 7.908 -6.865 -9.332 1.00 90.38 77 LYS A CA 1
ATOM 581 C C . LYS A 1 77 ? 7.731 -5.751 -8.314 1.00 90.38 77 LYS A C 1
ATOM 583 O O . LYS A 1 77 ? 7.158 -4.704 -8.628 1.00 90.38 77 LYS A O 1
ATOM 588 N N . ALA A 1 78 ? 8.289 -5.927 -7.125 1.00 93.31 78 ALA A N 1
ATOM 589 C CA . ALA A 1 78 ? 8.390 -4.873 -6.128 1.00 93.31 78 ALA A CA 1
ATOM 590 C C . ALA A 1 78 ? 9.529 -3.908 -6.493 1.00 93.31 78 ALA A C 1
ATOM 592 O O . ALA A 1 78 ? 10.710 -4.258 -6.456 1.00 93.31 78 ALA A O 1
ATOM 593 N N . LEU A 1 79 ? 9.190 -2.660 -6.827 1.00 94.62 79 LEU A N 1
ATOM 594 C CA . LEU A 1 79 ? 10.153 -1.644 -7.251 1.00 94.62 79 LEU A CA 1
ATOM 595 C C . LEU A 1 79 ? 10.152 -0.415 -6.334 1.00 94.62 79 LEU A C 1
ATOM 597 O O . LEU A 1 79 ? 9.121 0.055 -5.841 1.00 94.62 79 LEU A O 1
ATOM 601 N N . CYS A 1 80 ? 11.340 0.156 -6.129 1.00 95.50 80 CYS A N 1
ATOM 602 C CA . CYS A 1 80 ? 11.478 1.505 -5.593 1.00 95.50 80 CYS A CA 1
ATOM 603 C C . CYS A 1 80 ? 11.114 2.536 -6.674 1.00 95.50 80 CYS A C 1
ATOM 605 O O . CYS A 1 80 ? 11.095 2.228 -7.869 1.00 95.50 80 CYS A O 1
ATOM 607 N N . ARG A 1 81 ? 10.875 3.791 -6.275 1.00 93.75 81 ARG A N 1
ATOM 608 C CA . ARG A 1 81 ? 10.455 4.867 -7.194 1.00 93.75 81 ARG A CA 1
ATOM 609 C C . ARG A 1 81 ? 11.347 4.995 -8.428 1.00 93.75 81 ARG A C 1
ATOM 611 O O . ARG A 1 81 ? 10.845 5.143 -9.538 1.00 93.75 81 ARG A O 1
ATOM 618 N N . ARG A 1 82 ? 12.667 4.928 -8.237 1.00 94.44 82 ARG A N 1
ATOM 619 C CA . ARG A 1 82 ? 13.645 5.078 -9.321 1.00 94.44 82 ARG A CA 1
ATOM 620 C C . ARG A 1 82 ? 13.491 3.980 -10.373 1.00 94.44 82 ARG A C 1
ATOM 622 O O . ARG A 1 82 ? 13.364 4.295 -11.553 1.00 94.44 82 ARG A O 1
ATOM 629 N N . HIS A 1 83 ? 13.476 2.717 -9.948 1.00 94.69 83 HIS A N 1
ATOM 630 C CA . HIS A 1 83 ? 13.369 1.586 -10.871 1.00 94.69 83 HIS A CA 1
ATOM 631 C C . HIS A 1 83 ? 11.973 1.470 -11.481 1.00 94.69 83 HIS A C 1
ATOM 633 O O . HIS A 1 83 ? 11.871 1.150 -12.658 1.00 94.69 83 HIS A O 1
ATOM 639 N N . TYR A 1 84 ? 10.916 1.834 -10.749 1.00 93.25 84 TYR A N 1
ATOM 640 C CA . TYR A 1 84 ? 9.566 1.912 -11.308 1.00 93.25 84 TYR A CA 1
ATOM 641 C C . TYR A 1 84 ? 9.476 2.918 -12.464 1.00 93.25 84 TYR A C 1
ATOM 643 O O . TYR A 1 84 ? 8.971 2.590 -13.534 1.00 93.25 84 TYR A O 1
ATOM 651 N N . ILE A 1 85 ? 10.009 4.135 -12.286 1.00 91.94 85 ILE A N 1
ATOM 652 C CA . ILE A 1 85 ? 10.032 5.155 -13.347 1.00 91.94 85 ILE A CA 1
ATOM 653 C C . ILE A 1 85 ? 10.873 4.682 -14.536 1.00 91.94 85 ILE A C 1
ATOM 655 O O . ILE A 1 85 ? 10.483 4.911 -15.677 1.00 91.94 85 ILE A O 1
ATOM 659 N N . PHE A 1 86 ? 12.014 4.037 -14.287 1.00 91.31 86 PHE A N 1
ATOM 660 C CA . PHE A 1 86 ? 12.863 3.501 -15.350 1.00 91.31 86 PHE A CA 1
ATOM 661 C C . PHE A 1 86 ? 12.145 2.410 -16.157 1.00 91.31 86 PHE A C 1
ATOM 663 O O . PHE A 1 86 ? 12.078 2.514 -17.380 1.00 91.31 86 PHE A O 1
ATOM 670 N N . ALA A 1 87 ? 11.538 1.430 -15.481 1.00 87.06 87 ALA A N 1
ATOM 671 C CA . ALA A 1 87 ? 10.787 0.349 -16.114 1.00 87.06 87 ALA A CA 1
ATOM 672 C C . ALA A 1 87 ? 9.593 0.887 -16.925 1.00 87.06 87 ALA A C 1
ATOM 674 O O . ALA A 1 87 ? 9.406 0.521 -18.082 1.00 87.06 87 ALA A O 1
ATOM 675 N N . ASN A 1 88 ? 8.852 1.856 -16.376 1.00 83.62 88 ASN A N 1
ATOM 676 C CA . ASN A 1 88 ? 7.739 2.487 -17.089 1.00 83.62 88 ASN A CA 1
ATOM 677 C C . ASN A 1 88 ? 8.167 3.370 -18.264 1.00 83.62 88 ASN A C 1
ATOM 679 O O . ASN A 1 88 ? 7.471 3.426 -19.277 1.00 83.62 88 ASN A O 1
ATOM 683 N N . LYS A 1 89 ? 9.296 4.082 -18.157 1.00 73.06 89 LYS A N 1
ATOM 684 C CA . LYS A 1 89 ? 9.839 4.852 -19.284 1.00 73.06 89 LYS A CA 1
ATOM 685 C C . LYS A 1 89 ? 10.298 3.927 -20.401 1.00 73.06 89 LYS A C 1
ATOM 687 O O . LYS A 1 89 ? 10.011 4.234 -21.549 1.00 73.06 89 LYS A O 1
ATOM 692 N N . ALA A 1 90 ? 10.939 2.803 -20.076 1.00 58.81 90 ALA A N 1
ATOM 693 C CA . ALA A 1 90 ? 11.387 1.816 -21.058 1.00 58.81 90 ALA A CA 1
ATOM 694 C C . ALA A 1 90 ? 10.228 1.235 -21.891 1.00 58.81 90 ALA A C 1
ATOM 696 O O . ALA A 1 90 ? 10.413 0.976 -23.076 1.00 58.81 90 ALA A O 1
ATOM 697 N N . ILE A 1 91 ? 9.027 1.109 -21.312 1.00 54.22 91 ILE A N 1
ATOM 698 C CA . ILE A 1 91 ? 7.813 0.700 -22.040 1.00 54.22 91 ILE A CA 1
ATOM 699 C C . ILE A 1 91 ? 7.198 1.854 -22.852 1.00 54.22 91 ILE A C 1
ATOM 701 O O . ILE A 1 91 ? 6.650 1.625 -23.926 1.00 54.22 91 ILE A O 1
ATOM 705 N N . ARG A 1 92 ? 7.290 3.103 -22.371 1.00 49.03 92 ARG A N 1
ATOM 706 C CA . ARG A 1 92 ? 6.669 4.279 -23.013 1.00 49.03 92 ARG A CA 1
ATOM 707 C C . ARG A 1 92 ? 7.537 5.001 -24.044 1.00 49.03 92 ARG A C 1
ATOM 709 O O . ARG A 1 92 ? 7.062 5.990 -24.595 1.00 49.03 92 ARG A O 1
ATOM 716 N N . VAL A 1 93 ? 8.771 4.567 -24.321 1.00 40.56 93 VAL A N 1
ATOM 717 C CA . VAL A 1 93 ? 9.527 5.122 -25.457 1.00 40.56 93 VAL A CA 1
ATOM 718 C C . VAL A 1 93 ? 8.826 4.674 -26.744 1.00 40.56 93 VAL A C 1
ATOM 720 O O . VAL A 1 93 ? 8.858 3.482 -27.058 1.00 40.56 93 VAL A O 1
ATOM 723 N N . PRO A 1 94 ? 8.211 5.588 -27.521 1.00 39.09 94 PRO A N 1
ATOM 724 C CA . PRO A 1 94 ? 7.758 5.240 -28.854 1.00 39.09 94 PRO A CA 1
ATOM 725 C C . PRO A 1 94 ? 9.010 4.878 -29.651 1.00 39.09 94 PRO A C 1
ATOM 727 O O . PRO A 1 94 ? 9.970 5.655 -29.689 1.00 39.09 94 PRO A O 1
ATOM 730 N N . LYS A 1 95 ? 9.029 3.697 -30.275 1.00 43.22 95 LYS A N 1
ATOM 731 C CA . LYS A 1 95 ? 10.038 3.384 -31.290 1.00 43.22 95 LYS A CA 1
ATOM 732 C C . LYS A 1 95 ? 10.016 4.517 -32.332 1.00 43.22 95 LYS A C 1
ATOM 734 O O . LYS A 1 95 ? 8.993 4.740 -32.962 1.00 43.22 95 LYS A O 1
ATOM 739 N N . GLN A 1 96 ? 11.124 5.259 -32.385 1.00 44.91 96 GLN A N 1
ATOM 740 C CA . GLN A 1 96 ? 11.546 6.318 -33.316 1.00 44.91 96 GLN A CA 1
ATOM 741 C C . GLN A 1 96 ? 10.567 6.763 -34.420 1.00 44.91 96 GLN A C 1
ATOM 743 O O . GLN A 1 96 ? 10.224 5.984 -35.302 1.00 44.91 96 GLN A O 1
ATOM 748 N N . GLY A 1 97 ? 10.290 8.076 -34.458 1.00 40.34 97 G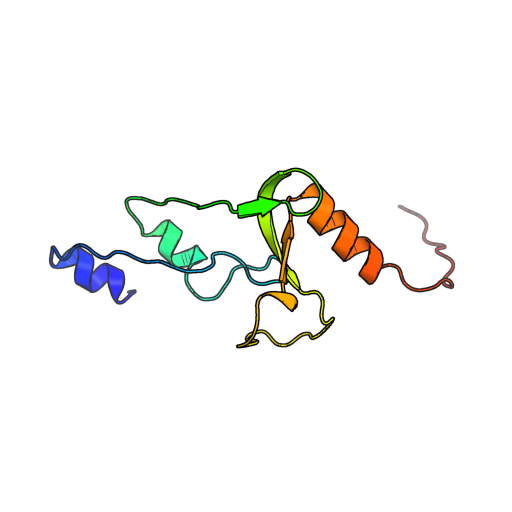LY A N 1
ATOM 749 C CA . GLY A 1 97 ? 9.892 8.768 -35.691 1.00 40.34 97 GLY A CA 1
ATOM 750 C C . GLY A 1 97 ? 8.789 9.819 -35.554 1.00 40.34 97 GLY A C 1
ATOM 751 O O . GLY A 1 97 ? 7.719 9.638 -36.117 1.00 40.34 97 GLY A O 1
ATOM 752 N N . ALA A 1 98 ? 9.037 10.937 -34.866 1.00 44.00 98 ALA A N 1
ATOM 753 C CA . ALA A 1 98 ? 8.258 12.162 -35.081 1.00 44.00 98 ALA A CA 1
ATOM 754 C C . ALA A 1 98 ? 9.098 13.391 -34.706 1.00 44.00 98 ALA A C 1
ATOM 756 O O . ALA A 1 98 ? 9.476 13.582 -33.552 1.00 44.00 98 ALA A O 1
ATOM 757 N N . SER A 1 99 ? 9.424 14.199 -35.710 1.00 42.44 99 SER A N 1
ATOM 758 C CA . SER A 1 99 ? 10.089 15.495 -35.589 1.00 42.44 99 SER A CA 1
ATOM 759 C C . SER A 1 99 ? 9.272 16.447 -34.715 1.00 42.44 99 SER A C 1
ATOM 761 O O . SER A 1 99 ? 8.128 16.754 -35.048 1.00 42.44 99 SER A O 1
ATOM 763 N N . VAL A 1 100 ? 9.862 16.965 -33.639 1.00 43.62 100 VAL A N 1
ATOM 764 C CA . VAL A 1 100 ? 9.278 18.076 -32.881 1.00 43.62 100 VAL A CA 1
ATOM 765 C C . VAL A 1 100 ? 9.816 19.395 -33.433 1.00 43.62 100 VAL A C 1
ATOM 767 O O . VAL A 1 100 ? 10.958 19.766 -33.187 1.00 43.62 100 VAL A O 1
ATOM 770 N N . SER A 1 101 ? 8.988 20.098 -34.204 1.00 41.19 101 SER A N 1
ATOM 771 C CA . SER A 1 101 ? 9.124 21.543 -34.393 1.00 41.19 101 SER A CA 1
ATOM 772 C C . SER A 1 101 ? 7.955 22.187 -33.662 1.00 41.19 101 SER A C 1
ATOM 774 O O . SER A 1 101 ? 6.799 21.981 -34.024 1.00 41.19 101 SER A O 1
ATOM 776 N N . GLY A 1 102 ? 8.257 22.884 -32.574 1.00 33.31 102 GLY A N 1
ATOM 777 C CA . GLY A 1 102 ? 7.270 23.524 -31.716 1.00 33.31 102 GLY A CA 1
ATOM 778 C C . GLY A 1 102 ? 7.957 24.597 -30.893 1.00 33.31 102 GLY A C 1
ATOM 779 O O . GLY A 1 1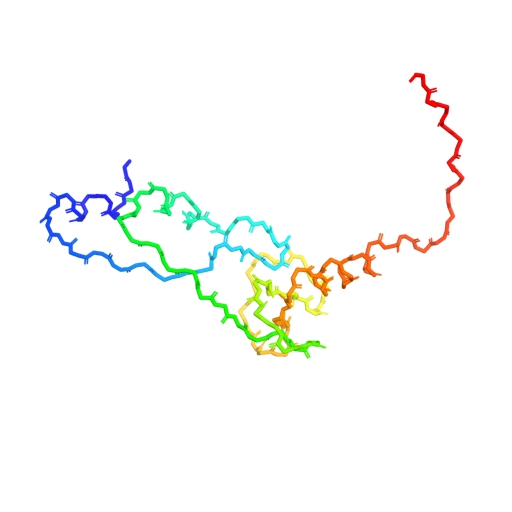02 ? 8.546 24.312 -29.856 1.00 33.31 102 GLY A O 1
ATOM 780 N N . VAL A 1 103 ? 7.935 25.808 -31.439 1.00 39.03 103 VAL A N 1
ATOM 781 C CA . VAL A 1 103 ? 8.455 27.047 -30.861 1.00 39.03 103 VAL A CA 1
ATOM 782 C C . VAL A 1 103 ? 7.735 27.322 -29.538 1.00 39.03 103 VAL A C 1
ATOM 784 O O . VAL A 1 103 ? 6.508 27.308 -29.489 1.00 39.03 103 VAL A O 1
ATOM 787 N N . ILE A 1 104 ? 8.501 27.558 -28.476 1.00 42.88 104 ILE A N 1
ATOM 788 C CA . ILE A 1 104 ? 7.997 28.087 -27.205 1.00 42.88 104 ILE A CA 1
ATOM 789 C C . ILE A 1 104 ? 7.831 29.606 -27.340 1.00 42.88 104 ILE A C 1
ATOM 791 O O . ILE A 1 104 ? 8.779 30.296 -27.718 1.00 42.88 104 ILE A O 1
ATOM 795 N N . GLY A 1 105 ? 6.611 30.088 -27.100 1.00 35.00 105 GLY A N 1
ATOM 796 C CA . GLY A 1 105 ? 6.311 31.500 -26.849 1.00 35.00 105 GLY A CA 1
ATOM 797 C C . GLY A 1 105 ? 6.468 31.851 -25.378 1.00 35.00 105 GLY A C 1
ATOM 798 O O . GLY A 1 105 ? 6.459 30.911 -24.548 1.00 35.00 105 GLY A O 1
#

Secondary structure (DSSP, 8-state):
--HHHHHHTTT--------SB-TTS-B-TTHHHHHHH-S------EE-TTTSSEE-EEEESS----S-----GGGEEEE-HHHHHHHHHHHH---S---------

Nearest PDB structures (foldseek):
  2wvj-assembly2_E  TM=9.427E-01  e=5.417E-07  Homo sapiens
  2wvj-assembly2_H  TM=9.361E-01  e=7.554E-07  Homo sapiens
  2wvj-assembly2_G  TM=9.345E-01  e=9.221E-07  Homo sapiens
  1xbt-assembly2_G  TM=9.382E-01  e=1.053E-06  Homo sapiens
  1w4r-assembly1_B  TM=9.341E-01  e=1.126E-06  Homo sapiens

Foldseek 3Di:
DDPVVVCVVVVHDDDDDDQQAFLVRHGDDCVVVVVVVDPDDDDDFDAAPVPRDTFNHWHADPPDPDRDDPDDPVGTGGHHPVVSVVVVVVVPPDDDDDDDDDDDD

Sequence (105 aa):
PHIVDRLANRGVTVILAGLDMDSSARPFGPVPDLVCHAELVTKLHAVCEECGNPAQYSYRTDGSDELIAIGEKDRYKALCRRHYIFANKAIRVPKQGASVSGVIG

pLDDT: mean 81.04, std 19.23, range [33.31, 97.69]